Protein AF-A0A7J2USX6-F1 (afdb_monomer_lite)

Radius of gyration: 23.55 Å; chains: 1; bounding box: 47×36×66 Å

Secondary structure (DSSP, 8-state):
--HHHHHHHHHHHHHHHHHHTT-----S---TTSS--EE-BTTBSEEEEEE--SSS--SSB-HHHHHHHHHHHHTTSS----GGG--EEEEEEE-------------

Structure (mmCIF, N/CA/C/O backbone):
data_AF-A0A7J2USX6-F1
#
_entry.id   AF-A0A7J2USX6-F1
#
loop_
_atom_site.group_PDB
_atom_site.id
_atom_site.type_symbol
_atom_site.label_atom_id
_atom_site.label_alt_id
_atom_site.label_comp_id
_atom_site.label_asym_id
_atom_site.label_entity_id
_atom_site.label_seq_id
_atom_site.pdbx_PDB_ins_code
_atom_site.Cartn_x
_atom_site.Cartn_y
_atom_site.Cartn_z
_atom_site.occupancy
_atom_site.B_iso_or_equiv
_atom_site.auth_seq_id
_atom_site.auth_comp_id
_atom_site.auth_asym_id
_atom_site.auth_atom_id
_atom_site.pdbx_PDB_model_num
ATOM 1 N N . MET A 1 1 ? -17.568 -25.323 42.440 1.00 48.53 1 MET A N 1
ATOM 2 C CA . MET A 1 1 ? -16.096 -25.145 42.416 1.00 48.53 1 MET A CA 1
ATOM 3 C C . MET A 1 1 ? -15.578 -24.576 41.085 1.00 48.53 1 MET A C 1
ATOM 5 O O . MET A 1 1 ? -14.463 -24.085 41.087 1.00 48.53 1 MET A O 1
ATOM 9 N N . ALA A 1 2 ? -16.375 -24.567 40.000 1.00 55.31 2 ALA A N 1
ATOM 10 C CA . ALA A 1 2 ? -16.003 -24.031 38.677 1.00 55.31 2 ALA A CA 1
ATOM 11 C C . ALA A 1 2 ? -16.098 -22.491 38.534 1.00 55.31 2 ALA A C 1
ATOM 13 O O . ALA A 1 2 ? -15.355 -21.892 37.776 1.00 55.31 2 ALA A O 1
ATOM 14 N N . GLU A 1 3 ? -16.944 -21.820 39.320 1.00 50.75 3 GLU A N 1
ATOM 15 C CA . GLU A 1 3 ? -17.221 -20.375 39.173 1.00 50.75 3 GLU A CA 1
ATOM 16 C C . GLU A 1 3 ? -16.040 -19.448 39.549 1.00 50.75 3 GLU A C 1
ATOM 18 O O . GLU A 1 3 ? -16.001 -18.276 39.173 1.00 50.75 3 GLU A O 1
ATOM 23 N N . ARG A 1 4 ? -15.059 -19.961 40.310 1.00 55.16 4 ARG A N 1
ATOM 24 C CA . ARG A 1 4 ? -13.824 -19.218 40.620 1.00 55.16 4 ARG A CA 1
ATOM 25 C C . ARG A 1 4 ? -12.887 -19.132 39.412 1.00 55.16 4 ARG A C 1
ATOM 27 O O . ARG A 1 4 ? -12.247 -18.100 39.253 1.00 55.16 4 ARG A O 1
ATOM 34 N N . ASP A 1 5 ? -12.875 -20.165 38.574 1.00 67.56 5 ASP A N 1
ATOM 35 C CA . ASP A 1 5 ? -11.966 -20.325 37.431 1.00 67.56 5 ASP A CA 1
ATOM 36 C C . ASP A 1 5 ? -12.347 -19.390 36.268 1.00 67.56 5 ASP A C 1
ATOM 38 O O . ASP A 1 5 ? -11.500 -18.727 35.669 1.00 67.56 5 ASP A O 1
ATOM 42 N N . ASP A 1 6 ? -13.651 -19.214 36.029 1.00 63.81 6 ASP A N 1
ATOM 43 C CA . ASP A 1 6 ? -14.160 -18.305 34.994 1.00 63.81 6 ASP A CA 1
ATOM 44 C C . ASP A 1 6 ? -13.878 -16.834 35.324 1.00 63.81 6 ASP A C 1
ATOM 46 O O . ASP A 1 6 ? -13.506 -16.047 34.451 1.00 63.81 6 ASP A O 1
ATOM 50 N N . ARG A 1 7 ? -14.002 -16.445 36.601 1.00 69.12 7 ARG A N 1
ATOM 51 C CA . ARG A 1 7 ? -13.676 -15.079 37.045 1.00 69.12 7 ARG A CA 1
ATOM 52 C C . ARG A 1 7 ? -12.184 -14.789 36.933 1.00 69.12 7 ARG A C 1
ATOM 54 O O . ARG A 1 7 ? -11.819 -13.682 36.533 1.00 69.12 7 ARG A O 1
ATOM 61 N N . GLU A 1 8 ? -11.340 -15.764 37.260 1.00 76.44 8 GLU A N 1
ATOM 62 C CA . GLU A 1 8 ? -9.888 -15.668 37.092 1.00 76.44 8 GLU A CA 1
ATOM 63 C C . GLU A 1 8 ? -9.520 -15.549 35.610 1.00 76.44 8 GLU A C 1
ATOM 65 O O . GLU A 1 8 ? -8.800 -14.632 35.218 1.00 76.44 8 GLU A O 1
ATOM 70 N N . THR A 1 9 ? -10.134 -16.371 34.760 1.00 73.31 9 THR A N 1
ATOM 71 C CA . THR A 1 9 ? -9.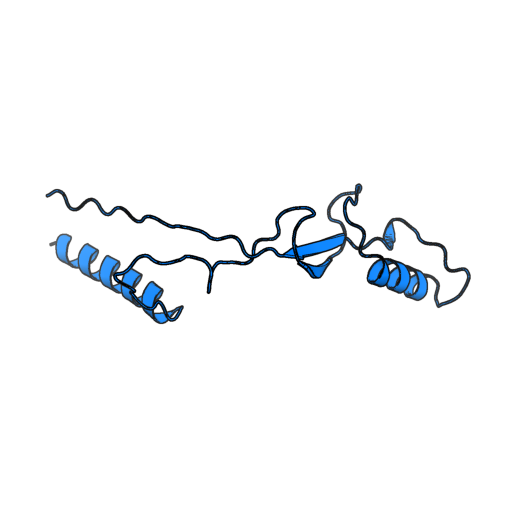925 -16.350 33.309 1.00 73.31 9 THR A CA 1
ATOM 72 C C . THR A 1 9 ? -10.362 -15.021 32.685 1.00 73.31 9 THR A C 1
ATOM 74 O O . THR A 1 9 ? -9.635 -14.437 31.877 1.00 73.31 9 THR A O 1
ATOM 77 N N . ILE A 1 10 ? -11.522 -14.486 33.079 1.00 70.62 10 ILE A N 1
ATOM 78 C CA . ILE A 1 10 ? -12.004 -13.174 32.623 1.00 70.62 10 ILE A CA 1
ATOM 79 C C . ILE A 1 10 ? -11.068 -12.062 33.105 1.00 70.62 10 ILE A C 1
ATOM 81 O O . ILE A 1 10 ? -10.724 -11.172 32.323 1.00 70.62 10 ILE A O 1
ATOM 85 N N . SER A 1 11 ? -10.617 -12.118 34.359 1.00 73.25 11 SER A N 1
ATOM 86 C CA . SER A 1 11 ? -9.651 -11.164 34.911 1.00 73.25 11 SER A CA 1
ATOM 87 C C . SER A 1 11 ? -8.333 -11.185 34.134 1.00 73.25 11 SER A C 1
ATOM 89 O O . SER A 1 11 ? -7.802 -10.128 33.788 1.00 73.25 11 SER A O 1
ATOM 91 N N . ASP A 1 12 ? -7.840 -12.364 33.765 1.00 73.19 12 ASP A N 1
ATOM 92 C CA . ASP A 1 12 ? -6.611 -12.529 32.991 1.00 73.19 12 ASP A CA 1
ATOM 93 C C . ASP A 1 12 ? -6.752 -12.039 31.552 1.00 73.19 12 ASP A C 1
ATOM 95 O O . ASP A 1 12 ? -5.850 -11.382 31.018 1.00 73.19 12 ASP A O 1
ATOM 99 N N . ILE A 1 13 ? -7.900 -12.292 30.923 1.00 70.50 13 ILE A N 1
ATOM 100 C CA . ILE A 1 13 ? -8.226 -11.763 29.597 1.00 70.50 13 ILE A CA 1
ATOM 101 C C . ILE A 1 13 ? -8.277 -10.231 29.648 1.00 70.50 13 ILE A C 1
ATOM 103 O O . ILE A 1 13 ? -7.629 -9.570 28.833 1.00 70.50 13 ILE A O 1
ATOM 107 N N . LEU A 1 14 ? -8.969 -9.646 30.630 1.00 66.00 14 LEU A N 1
ATOM 108 C CA . LEU A 1 14 ? -9.044 -8.194 30.819 1.00 66.00 14 LEU A CA 1
ATOM 109 C C . LEU A 1 14 ? -7.670 -7.589 31.122 1.00 66.00 14 LEU A C 1
ATOM 111 O O . LEU A 1 14 ? -7.313 -6.545 30.573 1.00 66.00 14 LEU A O 1
ATOM 115 N N . TH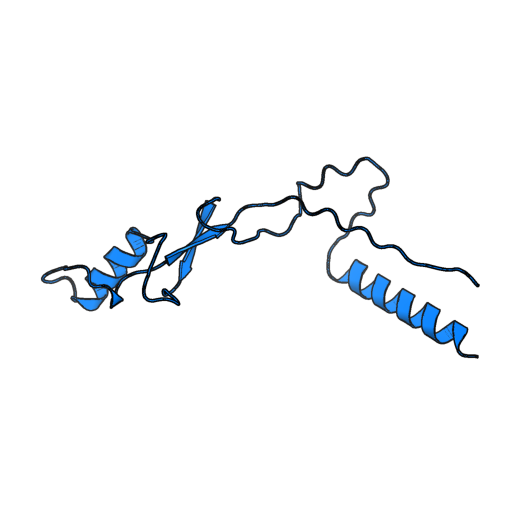R A 1 15 ? -6.860 -8.254 31.939 1.00 69.00 15 THR A N 1
ATOM 116 C CA . THR A 1 15 ? -5.512 -7.800 32.297 1.00 69.00 15 THR A CA 1
ATOM 117 C C . TH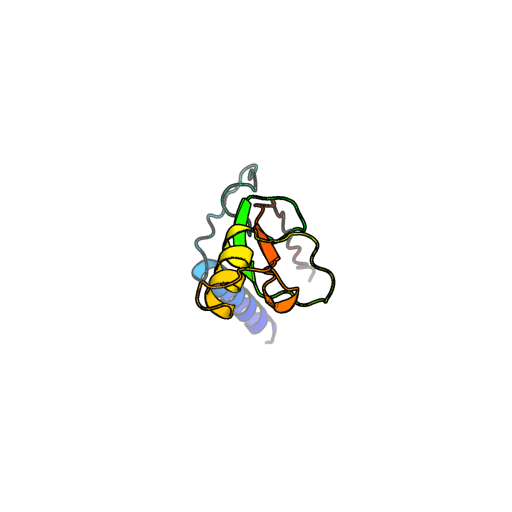R A 1 15 ? -4.580 -7.845 31.088 1.00 69.00 15 THR A C 1
ATOM 119 O O . THR A 1 15 ? -3.868 -6.877 30.819 1.00 69.00 15 THR A O 1
ATOM 122 N N . ARG A 1 16 ? -4.645 -8.903 30.269 1.00 65.94 16 ARG A N 1
ATOM 123 C CA . ARG A 1 16 ? -3.900 -8.985 29.002 1.00 65.94 16 ARG A CA 1
ATOM 124 C C . ARG A 1 16 ? -4.345 -7.918 28.007 1.00 65.94 16 ARG A C 1
ATOM 126 O O . ARG A 1 16 ? -3.491 -7.264 27.409 1.00 65.94 16 ARG A O 1
ATOM 133 N N . ILE A 1 17 ? -5.652 -7.689 27.866 1.00 57.69 17 ILE A N 1
ATOM 134 C CA . ILE A 1 17 ? -6.203 -6.654 26.976 1.00 57.69 17 ILE A CA 1
ATOM 135 C C . ILE A 1 17 ? -5.771 -5.250 27.433 1.00 57.69 17 ILE A C 1
ATOM 137 O O . ILE A 1 17 ? -5.362 -4.433 26.605 1.00 57.69 17 ILE A O 1
ATOM 141 N N . THR A 1 18 ? -5.805 -4.972 28.740 1.00 58.59 18 THR A N 1
ATOM 142 C CA . THR A 1 18 ? -5.433 -3.664 29.312 1.00 58.59 18 THR A CA 1
ATOM 143 C C . THR A 1 18 ? -3.925 -3.404 29.293 1.00 58.59 18 THR A C 1
ATOM 145 O O . THR A 1 18 ? -3.509 -2.266 29.0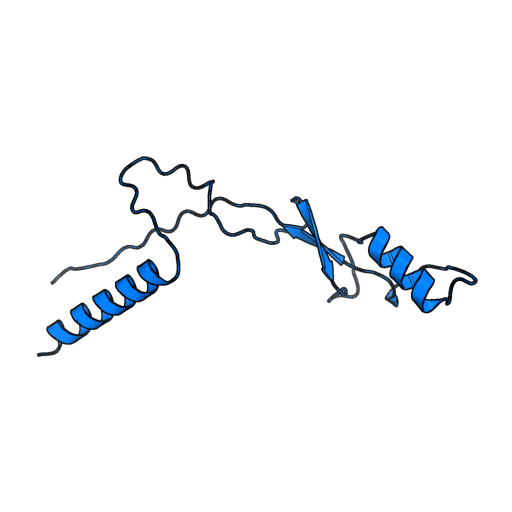62 1.00 58.59 18 THR A O 1
ATOM 148 N N . HIS A 1 19 ? -3.092 -4.433 29.480 1.00 54.34 19 HIS A N 1
ATOM 149 C CA . HIS A 1 19 ? -1.631 -4.300 29.452 1.00 54.34 19 HIS A CA 1
ATOM 150 C C . HIS A 1 19 ? -1.054 -4.273 28.030 1.00 54.34 19 HIS A C 1
ATOM 152 O O . HIS A 1 19 ? -0.048 -3.601 27.797 1.00 54.34 19 HIS A O 1
ATOM 158 N N . GLN A 1 20 ? -1.683 -4.936 27.049 1.00 52.03 20 GLN A N 1
ATOM 159 C CA . GLN A 1 20 ? -1.142 -4.990 25.684 1.00 52.03 20 GLN A CA 1
ATOM 160 C C . GLN A 1 20 ? -1.306 -3.690 24.888 1.00 52.03 20 GLN A C 1
ATOM 162 O O . GLN A 1 20 ? -0.542 -3.461 23.948 1.00 52.03 20 GLN A O 1
ATOM 167 N N . ARG A 1 21 ? -2.230 -2.791 25.249 1.00 44.75 21 ARG A N 1
ATOM 168 C CA . ARG A 1 21 ? -2.315 -1.439 24.670 1.00 44.75 21 ARG A CA 1
ATOM 169 C C . ARG A 1 21 ? -2.935 -0.492 25.686 1.00 44.75 21 ARG A C 1
ATOM 171 O O . ARG A 1 21 ? -4.033 -0.753 26.141 1.00 44.75 21 ARG A O 1
ATOM 178 N N . ARG A 1 22 ? -2.279 0.648 25.959 1.00 42.22 22 ARG A N 1
ATOM 179 C CA . ARG A 1 22 ? -2.789 1.763 26.789 1.00 42.22 22 ARG A CA 1
ATOM 180 C C . ARG A 1 22 ? -4.239 2.138 26.422 1.00 42.22 22 ARG A C 1
ATOM 182 O O . ARG A 1 22 ? -4.452 3.054 25.616 1.00 42.22 22 ARG A O 1
ATOM 189 N N . SER A 1 23 ? -5.224 1.468 27.011 1.00 43.31 23 SER A N 1
ATOM 190 C CA . SER A 1 23 ? -6.640 1.784 26.887 1.00 43.31 23 SER A CA 1
ATOM 191 C C . SER A 1 23 ? -6.997 2.726 28.023 1.00 43.31 23 SER A C 1
ATOM 193 O O . SER A 1 23 ? -7.086 2.339 29.184 1.00 43.31 23 SER A O 1
ATOM 195 N N . ARG A 1 24 ? -7.171 4.003 27.689 1.00 43.47 24 ARG A N 1
ATOM 196 C CA . ARG A 1 24 ? -7.786 4.955 28.607 1.00 43.47 24 ARG A CA 1
ATOM 197 C C . ARG A 1 24 ? -9.267 4.582 28.660 1.00 43.47 24 ARG A C 1
ATOM 199 O O . ARG A 1 24 ? -9.950 4.754 27.652 1.00 43.47 24 ARG A O 1
ATOM 206 N N . VAL A 1 25 ? -9.740 4.046 29.782 1.00 48.47 25 VAL A N 1
ATOM 207 C CA . VAL A 1 25 ? -11.179 3.895 30.030 1.00 48.47 25 VAL A CA 1
ATOM 208 C C . VAL A 1 25 ? -11.734 5.314 30.148 1.00 48.47 25 VAL A C 1
ATOM 210 O O . VAL A 1 25 ? -11.352 6.065 31.042 1.00 48.47 25 VAL A O 1
ATOM 213 N N . VAL A 1 26 ? -12.519 5.742 29.161 1.00 44.72 26 VAL A N 1
ATOM 214 C CA . VAL A 1 26 ? -13.109 7.086 29.102 1.00 44.72 26 VAL A CA 1
ATOM 215 C C . VAL A 1 26 ? -14.617 6.925 29.226 1.00 44.72 26 VAL A C 1
ATOM 217 O O . VAL A 1 26 ? -15.239 6.337 28.352 1.00 44.72 26 VAL A O 1
ATOM 220 N N . THR A 1 27 ? -15.192 7.466 30.297 1.00 47.28 27 THR A N 1
ATOM 221 C CA . THR A 1 27 ? -16.620 7.392 30.656 1.00 47.28 27 THR A CA 1
ATOM 222 C C . THR A 1 27 ? -17.474 8.509 30.028 1.00 47.28 27 THR A C 1
ATOM 224 O O . THR A 1 27 ? -18.522 8.865 30.550 1.00 47.28 27 THR A O 1
ATOM 227 N N . GLY A 1 28 ? -17.044 9.085 28.900 1.00 47.53 28 GLY A N 1
ATOM 228 C CA . GLY A 1 28 ? -17.766 10.149 28.181 1.00 47.53 28 GLY A CA 1
ATOM 229 C C . GLY A 1 28 ? -17.968 9.813 26.704 1.00 47.53 28 GLY A C 1
ATOM 230 O O . GLY A 1 28 ? -17.450 8.804 26.238 1.00 47.53 28 GLY A O 1
ATOM 231 N N . LEU A 1 29 ? -18.683 10.662 25.950 1.00 44.44 29 LEU A N 1
ATOM 232 C CA . LEU A 1 29 ? -18.941 10.480 24.513 1.00 44.44 29 LEU A CA 1
ATOM 233 C C . LEU A 1 29 ? -17.614 10.360 23.736 1.00 44.44 29 LEU A C 1
ATOM 235 O O . LEU A 1 29 ? -16.971 11.351 23.372 1.00 44.44 29 LEU A O 1
ATOM 239 N N . VAL A 1 30 ? -17.165 9.125 23.520 1.00 46.50 30 VAL A N 1
ATOM 240 C CA . VAL A 1 30 ? -15.874 8.843 22.904 1.00 46.50 30 VAL A CA 1
ATOM 241 C C . VAL A 1 30 ? -16.009 9.137 21.416 1.00 46.50 30 VAL A C 1
ATOM 243 O O . VAL A 1 30 ? -16.527 8.330 20.649 1.00 46.50 30 VAL A O 1
ATOM 246 N N . ARG A 1 31 ? -15.529 10.301 20.962 1.00 46.91 31 ARG A N 1
ATOM 247 C CA . ARG A 1 31 ? -15.289 10.521 19.528 1.00 46.91 31 ARG A CA 1
ATOM 248 C C . ARG A 1 31 ? -14.213 9.523 19.093 1.00 46.91 31 ARG A C 1
ATOM 250 O O . ARG A 1 31 ? -13.021 9.781 19.270 1.00 46.91 31 ARG A O 1
ATOM 257 N N . GLY A 1 32 ? -14.641 8.371 18.572 1.00 49.44 32 GLY A N 1
ATOM 258 C CA . GLY A 1 32 ? -13.836 7.202 18.193 1.00 49.44 32 GLY A CA 1
ATOM 259 C C . GLY A 1 32 ? -12.883 7.426 17.014 1.00 49.44 32 GLY A C 1
ATOM 260 O O . GLY A 1 32 ? -12.852 6.635 16.082 1.00 49.44 32 GLY A O 1
ATOM 261 N N . GLY A 1 33 ? -12.122 8.524 17.015 1.00 48.59 33 GLY A N 1
ATOM 262 C CA . GLY A 1 33 ? -11.320 8.963 15.869 1.00 48.59 33 GLY A CA 1
ATOM 263 C C . GLY A 1 33 ? -9.811 9.055 16.104 1.00 48.59 33 GLY A C 1
ATOM 264 O O . GLY A 1 33 ? -9.061 9.185 15.139 1.00 48.59 33 GLY A O 1
ATOM 265 N N . ARG A 1 34 ? -9.317 9.012 17.353 1.00 48.66 34 ARG A N 1
ATOM 266 C CA . ARG A 1 34 ? -7.888 9.292 17.627 1.00 48.66 34 ARG A CA 1
ATOM 267 C C . ARG A 1 34 ? -6.952 8.077 17.574 1.00 48.66 34 ARG A C 1
ATOM 269 O O . ARG A 1 34 ? -5.767 8.276 17.315 1.00 48.66 34 ARG A O 1
ATOM 276 N N . ARG A 1 35 ? -7.441 6.846 17.769 1.00 54.12 35 ARG A N 1
ATOM 277 C CA . ARG A 1 35 ? -6.612 5.617 17.831 1.00 54.12 35 ARG A CA 1
ATOM 278 C C . ARG A 1 35 ? -7.230 4.398 17.137 1.00 54.12 35 ARG A C 1
ATOM 280 O O . ARG A 1 35 ? -7.014 3.272 17.562 1.00 54.12 35 ARG A O 1
ATOM 287 N N . THR A 1 36 ? -8.013 4.607 16.091 1.00 55.47 36 THR A N 1
ATOM 288 C CA . THR A 1 36 ? -8.615 3.486 15.371 1.00 55.47 36 THR A CA 1
ATOM 289 C C . THR A 1 36 ? -7.673 2.893 14.331 1.00 55.47 36 THR A C 1
ATOM 291 O O . THR A 1 36 ? -6.805 3.588 13.782 1.00 55.47 36 THR A O 1
ATOM 294 N N . ASP A 1 37 ? -7.823 1.588 14.103 1.00 54.44 37 ASP A N 1
ATOM 295 C CA . ASP A 1 37 ? -6.955 0.830 13.214 1.00 54.44 37 ASP A CA 1
ATOM 296 C C . ASP A 1 37 ? -7.041 1.362 11.778 1.00 54.44 37 ASP A C 1
ATOM 298 O O . ASP A 1 37 ? -8.095 1.715 11.239 1.00 54.44 37 ASP A O 1
ATOM 302 N N . ILE A 1 38 ? -5.871 1.482 11.156 1.00 57.59 38 ILE A N 1
ATOM 303 C CA . ILE A 1 38 ? -5.737 2.003 9.803 1.00 57.59 38 ILE A CA 1
ATOM 304 C C . ILE A 1 38 ? -5.943 0.841 8.834 1.00 57.59 38 ILE A C 1
ATOM 306 O O . ILE A 1 38 ? -5.003 0.090 8.564 1.00 57.59 38 ILE A O 1
ATOM 310 N N . LEU A 1 39 ? -7.153 0.707 8.291 1.00 58.50 39 LEU A N 1
ATOM 311 C CA . LEU A 1 39 ? -7.445 -0.321 7.297 1.00 58.50 39 LEU A CA 1
ATOM 312 C C . LEU A 1 39 ? -7.008 0.095 5.889 1.00 58.50 39 LEU A C 1
ATOM 314 O O . LEU A 1 39 ? -6.976 1.275 5.516 1.00 58.50 39 LEU A O 1
ATOM 318 N N . THR A 1 40 ? -6.663 -0.921 5.100 1.00 57.78 40 THR A N 1
ATOM 319 C CA . THR A 1 40 ? -6.436 -0.797 3.658 1.00 57.78 40 THR A CA 1
ATOM 320 C C . THR A 1 40 ? -7.787 -0.969 2.981 1.00 57.78 40 THR A C 1
ATOM 322 O O . THR A 1 40 ? -8.285 -2.086 2.904 1.00 57.78 40 THR A O 1
ATOM 325 N N . VAL A 1 41 ? -8.417 0.132 2.564 1.00 58.75 41 VAL A N 1
ATOM 326 C CA . VAL A 1 41 ? -9.768 0.107 1.981 1.00 58.75 41 VAL A CA 1
ATOM 327 C C . VAL A 1 41 ? -9.717 0.642 0.553 1.00 58.75 41 VAL A C 1
ATOM 329 O O . VAL A 1 41 ? -9.832 1.848 0.325 1.00 58.75 41 VAL A O 1
ATOM 332 N N . GLY A 1 42 ? -9.537 -0.271 -0.404 1.00 65.38 42 GLY A N 1
ATOM 333 C CA . GLY A 1 42 ? -9.596 0.014 -1.840 1.00 65.38 42 GLY A CA 1
ATOM 334 C C . GLY A 1 42 ? -8.746 1.213 -2.283 1.00 65.38 42 GLY A C 1
ATOM 335 O O . GLY A 1 42 ? -7.629 1.424 -1.810 1.00 65.38 42 GLY A O 1
ATOM 336 N N . THR A 1 43 ? -9.301 2.033 -3.179 1.00 70.88 43 THR A N 1
ATOM 337 C CA . THR A 1 43 ? -8.633 3.196 -3.795 1.00 70.88 43 THR A CA 1
ATOM 338 C C . THR A 1 43 ? -8.618 4.455 -2.917 1.00 70.88 43 THR A C 1
ATOM 340 O O . THR A 1 43 ? -8.090 5.494 -3.322 1.00 70.88 43 THR A O 1
ATOM 343 N N . ARG A 1 44 ? -9.174 4.404 -1.697 1.00 67.94 44 ARG A N 1
ATOM 344 C CA . ARG A 1 44 ? -9.321 5.573 -0.815 1.00 67.94 44 ARG A CA 1
ATOM 345 C C . ARG A 1 44 ? -8.275 5.581 0.300 1.00 67.94 44 ARG A C 1
ATOM 347 O O . ARG A 1 44 ? -7.947 4.563 0.899 1.00 67.94 44 ARG A O 1
ATOM 354 N N . GLY A 1 45 ? -7.792 6.776 0.638 1.00 75.94 45 GLY A N 1
ATOM 355 C CA . GLY A 1 45 ? -6.830 6.993 1.722 1.00 75.94 45 GLY A CA 1
ATOM 356 C C . GLY A 1 45 ? -5.442 7.415 1.242 1.00 75.94 45 GLY A C 1
ATOM 357 O O . GLY A 1 45 ? -5.187 7.588 0.046 1.00 75.94 45 GLY A O 1
ATOM 358 N N . ARG A 1 46 ? -4.534 7.610 2.204 1.00 80.62 46 ARG A N 1
ATOM 359 C CA . ARG A 1 46 ? -3.158 8.048 1.943 1.00 80.62 46 ARG A CA 1
ATOM 360 C C . ARG A 1 46 ? -2.360 6.881 1.367 1.00 80.62 46 ARG A C 1
ATOM 362 O O . ARG A 1 46 ? -2.458 5.770 1.880 1.00 80.62 46 ARG A O 1
ATOM 369 N N . TYR A 1 47 ? -1.561 7.134 0.334 1.00 85.00 47 TYR A N 1
ATOM 370 C CA . TYR A 1 47 ? -0.559 6.180 -0.140 1.00 85.00 47 TYR A CA 1
ATOM 371 C C . TYR A 1 47 ? 0.548 6.048 0.910 1.00 85.00 47 TYR A C 1
ATOM 373 O O . TYR A 1 47 ? 1.138 7.051 1.307 1.00 85.00 47 TYR A O 1
ATOM 381 N N . VAL A 1 48 ? 0.790 4.832 1.398 1.00 84.06 48 VAL A N 1
ATOM 382 C CA . VAL A 1 48 ? 1.765 4.601 2.481 1.00 84.06 48 VAL A CA 1
ATOM 383 C C . VAL A 1 48 ? 2.883 3.672 2.037 1.00 84.06 48 VAL A C 1
ATOM 385 O O . VAL A 1 48 ? 4.036 3.892 2.392 1.00 84.06 48 VAL A O 1
ATOM 388 N N . LYS A 1 49 ? 2.553 2.627 1.274 1.00 89.75 49 LYS A N 1
ATOM 389 C CA . LYS A 1 49 ? 3.505 1.624 0.780 1.00 89.75 49 LYS A CA 1
ATOM 390 C C . LYS A 1 49 ? 3.057 1.106 -0.581 1.00 89.75 49 LYS A C 1
ATOM 392 O O . LYS A 1 49 ? 1.960 1.412 -1.030 1.00 89.75 49 LYS A O 1
ATOM 397 N N . HIS A 1 50 ? 3.889 0.288 -1.204 1.00 92.44 50 HIS A N 1
ATOM 398 C CA . HIS A 1 50 ? 3.556 -0.472 -2.403 1.00 92.44 50 HIS A CA 1
ATOM 399 C C . HIS A 1 50 ? 3.820 -1.960 -2.158 1.00 92.44 50 HIS A C 1
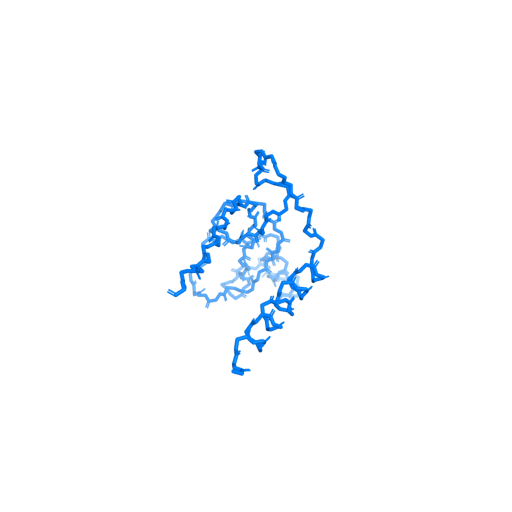ATOM 401 O O . HIS A 1 50 ? 4.564 -2.307 -1.239 1.00 92.44 50 HIS A O 1
ATOM 407 N N . ARG A 1 51 ? 3.208 -2.825 -2.967 1.00 90.50 51 ARG A N 1
ATOM 408 C CA . ARG A 1 51 ? 3.452 -4.277 -2.979 1.00 90.50 51 ARG A CA 1
ATOM 409 C C . ARG A 1 51 ? 3.537 -4.815 -4.402 1.00 90.50 51 ARG A C 1
ATOM 411 O O . ARG A 1 51 ? 3.203 -4.106 -5.351 1.00 90.50 51 ARG A O 1
ATOM 418 N N . GLN A 1 52 ? 3.968 -6.067 -4.532 1.00 92.31 52 GLN A N 1
ATOM 419 C CA . GLN A 1 52 ? 3.774 -6.812 -5.771 1.00 92.31 52 GLN A CA 1
ATOM 420 C C . GLN A 1 52 ? 2.271 -7.071 -5.968 1.00 92.31 52 GLN A C 1
ATOM 422 O O . GLN A 1 52 ? 1.594 -7.387 -4.981 1.00 92.31 52 GLN A O 1
ATOM 427 N N . PRO A 1 53 ? 1.748 -6.916 -7.194 1.00 91.56 53 PRO A N 1
ATOM 428 C CA . PRO A 1 53 ? 0.397 -7.335 -7.526 1.00 91.56 53 PRO A CA 1
ATOM 429 C C . PRO A 1 53 ? 0.173 -8.797 -7.156 1.00 91.56 53 PRO A C 1
ATOM 431 O O . PRO A 1 53 ? 1.050 -9.629 -7.385 1.00 91.56 53 PRO A O 1
ATOM 434 N N . LYS A 1 54 ? -0.981 -9.087 -6.554 1.00 85.69 54 LYS A N 1
ATOM 435 C CA . LYS A 1 54 ? -1.409 -10.467 -6.287 1.00 85.69 54 LYS A CA 1
ATOM 436 C C . LYS A 1 54 ? -2.132 -11.075 -7.483 1.00 85.69 54 LYS A C 1
ATOM 438 O O . LYS A 1 54 ? -1.948 -12.251 -7.759 1.00 85.69 54 LYS A O 1
ATOM 443 N N . ASP A 1 55 ? -2.898 -10.240 -8.174 1.00 84.69 55 ASP A N 1
ATOM 444 C CA . ASP A 1 55 ? -3.690 -10.608 -9.337 1.00 84.69 55 ASP A CA 1
ATOM 445 C C . ASP A 1 55 ? -3.106 -9.955 -10.594 1.00 84.69 55 ASP A C 1
ATOM 447 O O . ASP A 1 55 ? -2.427 -8.924 -10.524 1.00 84.69 55 ASP A O 1
ATOM 451 N N . ASP A 1 56 ? -3.420 -10.527 -11.756 1.00 79.94 56 ASP A N 1
ATOM 452 C CA . ASP A 1 56 ? -2.972 -10.015 -13.059 1.00 79.94 56 ASP A CA 1
ATOM 453 C C . ASP A 1 56 ? -3.548 -8.631 -13.402 1.00 79.94 56 ASP A C 1
ATOM 455 O O . ASP A 1 56 ? -2.993 -7.895 -14.227 1.00 79.94 56 ASP A O 1
ATOM 459 N N . VAL A 1 57 ? -4.660 -8.252 -12.766 1.00 81.62 57 VAL A N 1
ATOM 460 C CA . VAL A 1 57 ? -5.322 -6.961 -12.967 1.00 81.62 57 VAL A CA 1
ATOM 461 C C . VAL A 1 57 ? -4.960 -6.014 -11.826 1.00 81.62 57 VAL A C 1
ATOM 463 O O . VAL A 1 57 ? -5.464 -6.123 -10.710 1.00 81.62 57 VAL A O 1
ATOM 466 N N . VAL A 1 58 ? -4.107 -5.029 -12.118 1.00 84.00 58 VAL A N 1
ATOM 467 C CA . VAL A 1 58 ? -3.682 -4.009 -11.145 1.00 84.00 58 VAL A CA 1
ATOM 468 C C . VAL A 1 58 ? -4.553 -2.765 -11.272 1.00 84.00 58 VAL A C 1
ATOM 470 O O . VAL A 1 58 ? -4.420 -2.013 -12.234 1.00 84.00 58 VAL A O 1
ATOM 473 N N . GLN A 1 59 ? -5.417 -2.511 -10.286 1.00 81.44 59 GLN A N 1
ATOM 474 C CA . GLN A 1 59 ? -6.310 -1.344 -10.314 1.00 81.44 59 GLN A CA 1
ATOM 475 C C . GLN A 1 59 ? -5.630 -0.029 -9.890 1.00 81.44 59 GLN A C 1
ATOM 477 O O . GLN A 1 59 ? -5.952 1.024 -10.434 1.00 81.44 59 GLN A O 1
ATOM 482 N N . ASP A 1 60 ? -4.689 -0.052 -8.934 1.00 86.75 60 ASP A N 1
ATOM 483 C CA . ASP A 1 60 ? -4.031 1.166 -8.425 1.00 86.75 60 ASP A CA 1
ATOM 484 C C . ASP A 1 60 ? -2.499 1.070 -8.553 1.00 86.75 60 ASP A C 1
ATOM 486 O O . ASP A 1 60 ? -1.804 0.614 -7.646 1.00 86.75 60 ASP A O 1
ATOM 490 N N . ILE A 1 61 ? -1.953 1.493 -9.700 1.00 92.31 61 ILE A N 1
ATOM 491 C CA . ILE A 1 61 ? -0.520 1.361 -10.029 1.00 92.31 61 ILE A CA 1
ATOM 492 C C . ILE A 1 61 ? 0.327 2.421 -9.323 1.00 92.31 61 ILE A C 1
ATOM 494 O O . ILE A 1 61 ? 0.193 3.624 -9.565 1.00 92.31 61 ILE A O 1
ATOM 498 N N . ALA A 1 62 ? 1.275 1.985 -8.497 1.00 94.00 62 ALA A N 1
ATOM 499 C CA . ALA A 1 62 ? 2.279 2.833 -7.874 1.00 94.00 62 ALA A CA 1
ATOM 500 C C . ALA A 1 62 ? 3.316 3.264 -8.922 1.00 94.00 62 ALA A C 1
ATOM 502 O O . ALA A 1 62 ? 4.301 2.563 -9.153 1.00 94.00 62 ALA A O 1
ATOM 503 N N . LEU A 1 63 ? 3.087 4.422 -9.551 1.00 93.62 63 LEU A N 1
ATOM 504 C CA . LEU A 1 63 ? 3.876 4.925 -10.684 1.00 93.62 63 LEU A CA 1
ATOM 505 C C . LEU A 1 63 ? 5.381 4.972 -10.399 1.00 93.62 63 LEU A C 1
ATOM 507 O O . LEU A 1 63 ? 6.146 4.336 -11.114 1.00 93.62 63 LEU A O 1
ATOM 511 N N . LEU A 1 64 ? 5.810 5.655 -9.332 1.00 94.75 64 LEU A N 1
ATOM 512 C CA . LEU A 1 64 ? 7.239 5.787 -9.018 1.00 94.75 64 LEU A CA 1
ATOM 513 C C . LEU A 1 64 ? 7.917 4.427 -8.767 1.00 94.75 64 LEU A C 1
ATOM 515 O O . LEU A 1 64 ? 8.923 4.151 -9.419 1.00 94.75 64 LEU A O 1
ATOM 519 N N . PRO A 1 65 ? 7.387 3.535 -7.901 1.00 96.50 65 PRO A N 1
ATOM 520 C CA . PRO A 1 65 ? 7.940 2.189 -7.772 1.00 96.50 65 PRO A CA 1
ATOM 521 C C . PRO A 1 65 ? 7.921 1.366 -9.062 1.00 96.50 65 PRO A C 1
ATOM 523 O O . PRO A 1 65 ? 8.855 0.607 -9.295 1.00 96.50 65 PRO A O 1
ATOM 526 N N . THR A 1 66 ? 6.892 1.518 -9.899 1.00 96.75 66 THR A N 1
ATOM 527 C CA . THR A 1 66 ? 6.779 0.804 -11.181 1.00 96.75 66 THR A CA 1
ATOM 528 C C . THR A 1 66 ? 7.859 1.260 -12.158 1.00 96.75 66 THR A C 1
ATOM 530 O O . THR A 1 66 ? 8.585 0.436 -12.706 1.00 96.75 66 THR A O 1
ATOM 533 N N . ILE A 1 67 ? 8.037 2.574 -12.315 1.00 96.25 67 ILE A N 1
ATOM 534 C CA . ILE A 1 67 ? 9.094 3.158 -13.150 1.00 96.25 67 ILE A CA 1
ATOM 535 C C . ILE A 1 67 ? 10.468 2.738 -12.621 1.00 96.25 67 ILE A C 1
ATOM 537 O O . ILE A 1 67 ? 11.310 2.285 -13.391 1.00 96.25 67 ILE A O 1
ATOM 541 N N . LYS A 1 68 ? 10.683 2.809 -11.301 1.00 95.94 68 LYS A N 1
ATOM 542 C CA . LYS A 1 68 ? 11.933 2.361 -10.678 1.00 95.94 68 LYS A CA 1
ATOM 543 C C . LYS A 1 68 ? 12.207 0.884 -10.970 1.00 95.94 68 LYS A C 1
ATOM 545 O O . LYS A 1 68 ? 13.326 0.541 -11.333 1.00 95.94 68 LYS A O 1
ATOM 550 N N . SER A 1 69 ? 11.193 0.027 -10.852 1.00 96.50 69 SER A N 1
ATOM 551 C CA . SER A 1 69 ? 11.305 -1.400 -11.167 1.00 96.50 69 SER A CA 1
ATOM 552 C C . SER A 1 69 ? 11.662 -1.625 -12.639 1.00 96.50 69 SER A C 1
ATOM 554 O O . SER A 1 69 ? 12.541 -2.433 -12.928 1.00 96.50 69 SER A O 1
ATOM 556 N N . ALA A 1 70 ? 11.047 -0.873 -13.557 1.00 97.00 70 ALA A N 1
ATOM 557 C CA . ALA A 1 70 ? 11.346 -0.952 -14.984 1.00 97.00 70 ALA A CA 1
ATOM 558 C C . ALA A 1 70 ? 12.790 -0.526 -15.301 1.00 97.00 70 ALA A C 1
ATOM 560 O O . ALA A 1 70 ? 13.478 -1.233 -16.035 1.00 97.00 70 ALA A O 1
ATOM 561 N N . ILE A 1 71 ? 13.269 0.574 -14.704 1.00 97.25 71 ILE A N 1
ATOM 562 C CA . ILE A 1 71 ? 14.656 1.050 -14.847 1.00 97.25 71 ILE A CA 1
ATOM 563 C C . ILE A 1 71 ? 15.643 0.008 -14.315 1.00 97.25 71 ILE A C 1
ATOM 565 O O . ILE A 1 71 ? 16.627 -0.307 -14.981 1.00 97.25 71 ILE A O 1
ATOM 569 N N . MET A 1 72 ? 15.376 -0.546 -13.128 1.00 95.62 72 MET A N 1
ATOM 570 C CA . MET A 1 72 ? 16.234 -1.567 -12.520 1.00 95.62 72 MET A CA 1
ATOM 571 C C . MET A 1 72 ? 16.298 -2.829 -13.382 1.00 95.62 72 MET A C 1
ATOM 573 O O . MET A 1 72 ? 17.384 -3.344 -13.628 1.00 95.62 72 MET A O 1
ATOM 577 N N . ARG A 1 73 ? 15.154 -3.301 -13.888 1.00 94.69 73 ARG A N 1
ATOM 578 C CA . ARG A 1 73 ? 15.091 -4.468 -14.776 1.00 94.69 73 ARG A CA 1
ATOM 579 C C . ARG A 1 73 ? 15.830 -4.230 -16.092 1.00 94.69 73 ARG A C 1
ATOM 581 O O . ARG A 1 73 ? 16.440 -5.154 -16.615 1.00 94.69 73 ARG A O 1
ATOM 588 N N . SER A 1 74 ? 15.730 -3.032 -16.664 1.00 94.62 74 SER A N 1
ATOM 589 C CA . SER A 1 74 ? 16.343 -2.722 -17.958 1.00 94.62 74 SER A CA 1
ATOM 590 C C . SER A 1 74 ? 17.820 -2.319 -17.855 1.00 94.62 74 SER A C 1
ATOM 592 O O . SER A 1 74 ? 18.452 -2.029 -18.870 1.00 94.62 74 SER A O 1
ATOM 594 N N . GLY A 1 75 ? 18.379 -2.266 -16.638 1.00 92.75 75 GLY A N 1
ATOM 595 C CA . GLY A 1 75 ? 19.744 -1.791 -16.403 1.00 92.75 75 GLY A CA 1
ATOM 596 C C . GLY A 1 75 ? 19.955 -0.340 -16.849 1.00 92.75 75 GLY A C 1
ATOM 597 O O . GLY A 1 75 ? 21.067 0.033 -17.213 1.00 92.75 75 GLY A O 1
ATOM 598 N N . GLY A 1 76 ? 18.885 0.464 -16.891 1.00 88.25 76 GLY A N 1
ATOM 599 C CA . GLY A 1 76 ? 18.918 1.862 -17.333 1.00 88.25 76 GLY A CA 1
ATOM 600 C C . GLY A 1 76 ? 18.917 2.089 -18.851 1.00 88.25 76 GLY A C 1
ATOM 601 O O . GLY A 1 76 ? 18.959 3.241 -19.274 1.00 88.25 76 GLY A O 1
ATOM 602 N N . LYS A 1 77 ? 18.835 1.041 -19.681 1.00 90.25 77 LYS A N 1
ATOM 603 C CA . LYS A 1 77 ? 18.758 1.149 -21.153 1.00 90.25 77 LYS A CA 1
ATOM 604 C C . LYS A 1 77 ? 17.379 0.713 -21.656 1.00 90.25 77 LYS A C 1
ATOM 606 O O . LYS A 1 77 ? 16.768 -0.145 -21.031 1.00 90.25 77 LYS A O 1
ATOM 611 N N . ASP A 1 78 ? 16.881 1.317 -22.741 1.00 91.50 78 ASP A N 1
ATOM 612 C CA . ASP A 1 78 ? 15.566 1.030 -23.365 1.00 91.50 78 ASP A CA 1
ATOM 613 C C . ASP A 1 78 ? 14.433 0.794 -22.338 1.00 91.50 78 ASP A C 1
ATOM 615 O O . ASP A 1 78 ? 13.848 -0.290 -22.236 1.00 91.50 78 ASP A O 1
ATOM 619 N N . VAL A 1 79 ? 14.173 1.801 -21.494 1.00 92.56 79 VAL A N 1
ATOM 620 C CA . VAL A 1 79 ? 13.209 1.697 -20.387 1.00 92.56 79 VAL A CA 1
ATOM 621 C C . VAL A 1 79 ? 11.785 1.617 -20.942 1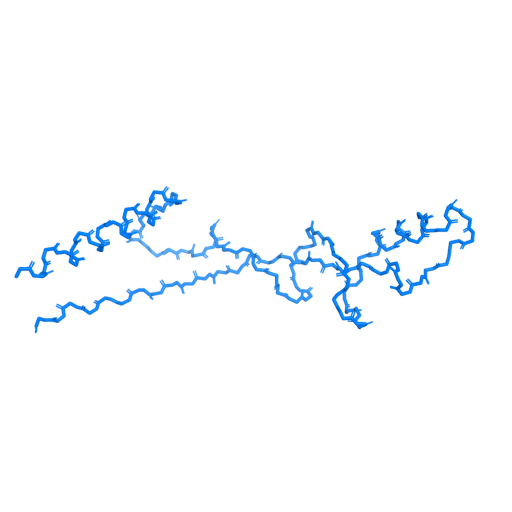.00 92.56 79 VAL A C 1
ATOM 623 O O . VAL A 1 79 ? 11.115 2.622 -21.159 1.00 92.56 79 VAL A O 1
ATOM 626 N N . LYS A 1 80 ? 11.299 0.392 -21.134 1.00 96.06 80 LYS A N 1
ATOM 627 C CA . LYS A 1 80 ? 9.901 0.086 -21.462 1.00 96.06 80 LYS A CA 1
ATOM 628 C C . LYS A 1 80 ? 9.237 -0.579 -20.274 1.00 96.06 80 LYS A C 1
ATOM 630 O O . LYS A 1 80 ? 9.766 -1.568 -19.773 1.00 96.06 80 LYS A O 1
ATOM 635 N N . VAL A 1 81 ? 8.089 -0.075 -19.834 1.00 95.12 81 VAL A N 1
ATOM 636 C CA . VAL A 1 81 ? 7.350 -0.655 -18.703 1.00 95.12 81 VAL A CA 1
ATOM 637 C C . VAL A 1 81 ? 6.671 -1.955 -19.140 1.00 95.12 81 VAL A C 1
ATOM 639 O O . VAL A 1 81 ? 5.937 -1.974 -20.126 1.00 95.12 81 VAL A O 1
ATOM 642 N N . LYS A 1 82 ? 6.899 -3.043 -18.398 1.00 94.56 82 LYS A N 1
ATOM 643 C CA . LYS A 1 82 ? 6.240 -4.344 -18.590 1.00 94.56 82 LYS A CA 1
ATOM 644 C C . LYS A 1 82 ? 5.307 -4.642 -17.415 1.00 94.56 82 LYS A C 1
ATOM 646 O O . LYS A 1 82 ? 5.505 -4.120 -16.320 1.00 94.56 82 LYS A O 1
ATOM 651 N N . LYS A 1 83 ? 4.330 -5.540 -17.605 1.00 93.25 83 LYS A N 1
ATOM 652 C CA . LYS A 1 83 ? 3.415 -5.971 -16.525 1.00 93.25 83 LYS A CA 1
ATOM 653 C C . LYS A 1 83 ? 4.159 -6.497 -15.288 1.00 93.25 83 LYS A C 1
ATOM 655 O O . LYS A 1 83 ? 3.735 -6.243 -14.169 1.00 93.25 83 LYS A O 1
ATOM 660 N N . SER A 1 84 ? 5.312 -7.146 -15.477 1.00 91.88 84 SER A N 1
ATOM 661 C CA . SER A 1 84 ? 6.181 -7.627 -14.390 1.00 91.88 84 SER A CA 1
ATOM 662 C C . SER A 1 84 ? 6.718 -6.516 -13.479 1.00 91.88 84 SER A C 1
ATOM 664 O O . SER A 1 84 ? 7.078 -6.780 -12.332 1.00 91.88 84 SER A O 1
ATOM 666 N N . ASP A 1 85 ? 6.789 -5.280 -13.983 1.00 94.88 85 ASP A N 1
ATOM 667 C CA . ASP A 1 85 ? 7.298 -4.123 -13.242 1.00 94.88 85 ASP A CA 1
ATOM 668 C C . ASP A 1 85 ? 6.222 -3.461 -12.386 1.00 94.88 85 ASP A C 1
ATOM 670 O O . ASP A 1 85 ? 6.543 -2.624 -11.539 1.00 94.88 85 ASP A O 1
ATOM 674 N N . PHE A 1 86 ? 4.950 -3.797 -12.616 1.00 95.56 86 PHE A N 1
ATOM 675 C CA . PHE A 1 86 ? 3.840 -3.158 -11.931 1.00 95.56 86 PHE A CA 1
ATOM 676 C C . PHE A 1 86 ? 3.955 -3.368 -10.429 1.00 95.56 86 PHE A C 1
ATOM 678 O O . PHE A 1 86 ? 4.197 -4.468 -9.934 1.00 95.56 86 PHE A O 1
ATOM 685 N N . LYS A 1 87 ? 3.757 -2.276 -9.696 1.00 94.31 87 LYS A N 1
ATOM 686 C CA . LYS A 1 87 ? 3.623 -2.275 -8.244 1.00 94.31 87 LYS A CA 1
ATOM 687 C C . LYS A 1 87 ? 2.253 -1.728 -7.892 1.00 94.31 87 LYS A C 1
ATOM 689 O O . LYS A 1 87 ? 1.822 -0.726 -8.455 1.00 94.31 87 LYS A O 1
ATOM 694 N N . GLU A 1 88 ? 1.583 -2.351 -6.939 1.00 92.06 88 GLU A N 1
ATOM 695 C CA . GLU A 1 88 ? 0.263 -1.925 -6.482 1.00 92.06 88 GLU A CA 1
ATOM 696 C C . GLU A 1 88 ? 0.400 -0.951 -5.304 1.00 92.06 88 GLU A C 1
ATOM 698 O O . GLU A 1 88 ? 1.179 -1.190 -4.372 1.00 92.06 88 GLU A O 1
ATOM 703 N N . LYS A 1 89 ? -0.351 0.155 -5.326 1.00 91.69 89 LYS A N 1
ATOM 704 C CA . LYS A 1 89 ? -0.420 1.108 -4.215 1.00 91.69 89 LYS A CA 1
ATOM 705 C C . LYS A 1 89 ? -1.154 0.487 -3.037 1.00 91.69 89 LYS A C 1
ATOM 707 O O . LYS A 1 89 ? -2.305 0.087 -3.138 1.00 91.69 89 LYS A O 1
ATOM 712 N N . ILE A 1 90 ? -0.524 0.529 -1.869 1.00 87.44 90 ILE A N 1
ATOM 713 C CA . ILE A 1 90 ? -1.191 0.271 -0.596 1.00 87.44 90 ILE A CA 1
ATOM 714 C C . ILE A 1 90 ? -1.621 1.612 -0.020 1.00 87.44 90 ILE A C 1
ATOM 716 O O . ILE A 1 90 ? -0.800 2.424 0.439 1.00 87.44 90 ILE A O 1
ATOM 720 N N . ARG A 1 91 ? -2.935 1.823 -0.025 1.00 81.56 91 ARG A N 1
ATOM 721 C CA . ARG A 1 91 ? -3.568 2.964 0.623 1.00 81.56 91 ARG A CA 1
ATOM 722 C C . ARG A 1 91 ? -4.094 2.592 1.983 1.00 81.56 91 ARG A C 1
ATOM 724 O O . ARG A 1 91 ? -4.518 1.475 2.234 1.00 81.56 91 ARG A O 1
ATOM 731 N N . ARG A 1 92 ? -4.048 3.561 2.876 1.00 75.81 92 ARG A N 1
ATOM 732 C CA . ARG A 1 92 ? -4.427 3.385 4.263 1.00 75.81 92 ARG A CA 1
ATOM 733 C C . ARG A 1 92 ? -5.326 4.537 4.670 1.00 75.81 92 ARG A C 1
ATOM 735 O O . ARG A 1 92 ? -4.976 5.710 4.496 1.00 75.81 92 ARG A O 1
ATOM 742 N N . ARG A 1 93 ? -6.500 4.196 5.192 1.00 69.81 93 ARG A N 1
ATOM 743 C CA . ARG A 1 93 ? -7.481 5.148 5.706 1.00 69.81 93 ARG A CA 1
ATOM 744 C C . ARG A 1 93 ? -7.727 4.835 7.175 1.00 69.81 93 ARG A C 1
ATOM 746 O O . ARG A 1 93 ? -7.961 3.690 7.539 1.00 69.81 93 ARG A O 1
ATOM 753 N N . LYS A 1 94 ? -7.684 5.870 8.015 1.00 66.12 94 LYS A N 1
ATOM 754 C CA . LYS A 1 94 ? -8.217 5.775 9.376 1.00 66.12 94 LYS A CA 1
ATOM 755 C C . LYS A 1 94 ? -9.728 5.642 9.259 1.00 66.12 94 LYS A C 1
ATOM 757 O O . LYS A 1 94 ? -10.375 6.550 8.738 1.00 66.12 94 LYS A O 1
ATOM 762 N N . ILE A 1 95 ? -10.263 4.517 9.698 1.00 63.44 95 ILE A N 1
ATOM 763 C CA . ILE A 1 95 ? -11.703 4.329 9.858 1.00 63.44 95 ILE A CA 1
ATOM 764 C C . ILE A 1 95 ? -12.016 4.361 11.347 1.00 63.44 95 ILE A C 1
ATOM 766 O O . ILE A 1 95 ? -11.221 3.870 12.138 1.00 63.44 95 ILE A O 1
ATOM 770 N N . SER A 1 96 ? -13.110 4.995 11.755 1.00 58.50 96 SER A N 1
ATOM 771 C CA . SER A 1 96 ? -13.568 4.931 13.143 1.00 58.50 96 SER A CA 1
ATOM 772 C C . SER A 1 96 ? -14.302 3.607 13.361 1.00 58.50 96 SER A C 1
ATOM 774 O O . SER A 1 96 ? -15.313 3.381 12.701 1.00 58.50 96 SER A O 1
ATOM 776 N N . SER A 1 97 ? -13.813 2.740 14.247 1.00 56.44 97 SER A N 1
ATOM 777 C CA . SER A 1 97 ? -14.500 1.507 14.647 1.00 56.44 97 SER A CA 1
ATOM 778 C C . SER A 1 97 ? -15.119 1.677 16.035 1.00 56.44 97 SER A C 1
ATOM 780 O O . SER A 1 97 ? -14.450 2.154 16.953 1.00 56.44 97 SER A O 1
ATOM 782 N N . ILE A 1 98 ? -16.384 1.285 16.184 1.00 63.59 98 ILE A N 1
ATOM 783 C CA . ILE A 1 98 ? -17.068 1.153 17.475 1.00 63.59 98 ILE A CA 1
ATOM 784 C C . ILE A 1 98 ? -17.206 -0.347 17.731 1.00 63.59 98 ILE A C 1
ATOM 786 O O . ILE A 1 98 ? -17.800 -1.047 16.916 1.00 63.59 98 ILE A O 1
ATOM 790 N N . SER A 1 99 ? -16.644 -0.830 18.836 1.00 62.41 99 SER A N 1
ATOM 791 C CA . SER A 1 99 ? -16.791 -2.220 19.277 1.00 62.41 99 SER A CA 1
ATOM 792 C C . SER A 1 99 ? -17.705 -2.242 20.499 1.00 62.41 99 SER A C 1
ATOM 794 O O . SER A 1 99 ? -17.432 -1.530 21.464 1.00 62.41 99 SER A O 1
ATOM 796 N N . CYS A 1 100 ? -18.778 -3.032 20.458 1.00 64.44 100 CYS A N 1
ATOM 797 C CA . CYS A 1 100 ? -19.672 -3.252 21.593 1.00 64.44 100 CYS A CA 1
ATOM 798 C C . CYS A 1 100 ? -19.419 -4.659 22.140 1.00 64.44 100 CYS A C 1
ATOM 800 O O . CYS A 1 100 ? -19.497 -5.625 21.384 1.00 64.44 100 CYS A O 1
ATOM 802 N N . ILE A 1 101 ? -19.072 -4.760 23.422 1.00 75.25 101 ILE A N 1
ATOM 803 C CA . ILE A 1 101 ? -18.913 -6.037 24.120 1.00 75.25 101 ILE A CA 1
ATOM 804 C C . ILE A 1 101 ? -20.117 -6.164 25.044 1.00 75.25 101 ILE A C 1
ATOM 806 O O . ILE A 1 101 ? -20.288 -5.340 25.941 1.00 75.25 101 ILE A O 1
ATOM 810 N N . VAL A 1 102 ? -20.948 -7.173 24.802 1.00 80.44 102 VAL A N 1
ATOM 811 C CA . VAL A 1 102 ? -22.076 -7.520 25.668 1.00 80.44 102 VAL A CA 1
ATOM 812 C C . VAL A 1 102 ? -21.680 -8.771 26.430 1.00 80.44 102 VAL A C 1
ATOM 814 O O . VAL A 1 102 ? -21.300 -9.768 25.819 1.00 80.44 102 VAL A O 1
ATOM 817 N N . ILE A 1 103 ? -21.725 -8.688 27.754 1.00 83.81 103 ILE A N 1
ATOM 818 C CA . ILE A 1 103 ? -21.460 -9.814 28.644 1.00 83.81 103 ILE A CA 1
ATOM 819 C C . ILE A 1 103 ? -22.779 -10.118 29.338 1.00 83.81 103 ILE A C 1
ATOM 821 O O . ILE A 1 103 ? -23.297 -9.272 30.065 1.00 83.81 103 ILE A O 1
ATOM 825 N N . ASP A 1 104 ? -23.325 -11.298 29.062 1.00 83.31 104 ASP A N 1
ATOM 826 C CA . ASP A 1 104 ? -24.469 -11.822 29.794 1.00 83.31 104 ASP A CA 1
ATOM 827 C C . ASP A 1 104 ? -23.966 -12.397 31.119 1.00 83.31 104 ASP A C 1
ATOM 829 O O . ASP A 1 104 ? -23.053 -13.223 31.145 1.00 83.31 104 ASP A O 1
ATOM 833 N N . THR A 1 105 ? -24.518 -11.890 32.217 1.00 84.94 105 THR A N 1
ATOM 834 C CA . THR A 1 105 ? -24.223 -12.352 33.577 1.00 84.94 105 THR A CA 1
ATOM 835 C C . THR A 1 105 ? -25.493 -12.815 34.280 1.00 84.94 105 THR A C 1
ATOM 837 O O . THR A 1 105 ? -25.583 -12.725 35.506 1.00 84.94 105 THR A O 1
ATOM 840 N N . SER A 1 106 ? -26.509 -13.230 33.521 1.00 80.75 106 SER A N 1
ATOM 841 C CA . SER A 1 106 ? -27.650 -13.931 34.102 1.00 80.75 106 SER A CA 1
ATOM 842 C C . SER A 1 106 ? -27.171 -15.178 34.859 1.00 80.75 106 SER A C 1
ATOM 844 O O . SER A 1 106 ? -26.197 -15.825 34.470 1.00 80.75 106 SER A O 1
ATOM 846 N N . SER A 1 107 ? -27.787 -15.418 36.019 1.00 61.06 107 SER A N 1
ATOM 847 C CA . SER A 1 107 ? -27.453 -16.501 36.957 1.00 61.06 107 SER A CA 1
ATOM 848 C C . SER A 1 107 ? -28.295 -17.742 36.708 1.00 61.06 107 SER A C 1
ATOM 850 O O . SER A 1 107 ? -29.473 -17.567 36.322 1.00 61.06 107 SER A O 1
#

Sequence (107 aa):
MAERDDRETISDILTRITHQRRSRVVTGLVRGGRRTDILTVGTRGRYVKHRQPKDDVVQDIALLPTIKSAIMRSGGKDVKVKKSDFKEKIRRRKISSISCIVIDTSS

pLDDT: mean 73.96, std 17.56, range [42.22, 97.25]

Foldseek 3Di:
DCPVVVVVVVVVVVVCVCVVDPDDPDPDDDPQQDDADWDQDPPDADFDDKAFDPDLDAPAWPVVQLQVQQCVVVVNPPRDGDSRSTIHTRHIDRDRDDDDDDDDPDD